Protein AF-A0A2N0T3A9-F1 (afdb_monomer_lite)

Radius of gyration: 25.99 Å; chains: 1; bounding box: 51×30×75 Å

pLDDT: mean 89.26, std 9.11, range [54.97, 98.19]

Organism: Bifidobacterium longum (NCBI:txid216816)

Foldseek 3Di:
DKFKWFWDQDPVRDIDTHTDDDDQDPVVVVVVCVVPVVCVVVVGIDIDDDHHDDDDPFAQCQPQDDFQWKWWKWDDDVWTDIWIWTFHAADPRSFFTKIFTFDKDFPADDQADPQFTWIAQDSDDPNRTDDDIDGGWGWTFDPPPPRFIWTDPDPPIIITTDDPVNRVGTDGGHPDD

Structure (mmCIF, N/CA/C/O backbone):
data_AF-A0A2N0T3A9-F1
#
_entry.id   AF-A0A2N0T3A9-F1
#
loop_
_atom_site.group_PDB
_atom_site.id
_atom_site.type_symbol
_atom_site.label_atom_id
_atom_site.label_alt_id
_atom_site.label_comp_id
_atom_site.label_asym_id
_atom_site.label_entity_id
_atom_site.label_seq_id
_atom_site.pdbx_PDB_ins_code
_atom_site.Cartn_x
_atom_site.Cartn_y
_atom_site.Cartn_z
_atom_site.occupancy
_atom_site.B_iso_or_equiv
_atom_site.auth_seq_id
_atom_site.auth_comp_id
_atom_site.auth_asym_id
_atom_site.auth_atom_id
_atom_site.pdbx_PDB_model_num
ATOM 1 N N . MET A 1 1 ? -20.231 7.088 22.293 1.00 81.81 1 MET A N 1
ATOM 2 C CA . MET A 1 1 ? -19.007 6.739 23.040 1.00 81.81 1 MET A CA 1
ATOM 3 C C . MET A 1 1 ? -19.416 5.944 24.268 1.00 81.81 1 MET A C 1
ATOM 5 O O . MET A 1 1 ? -20.449 6.286 24.835 1.00 81.81 1 MET A O 1
ATOM 9 N N . TYR A 1 2 ? -18.655 4.930 24.686 1.00 89.12 2 TYR A N 1
ATOM 10 C CA . TYR A 1 2 ? -18.872 4.321 25.998 1.00 89.12 2 TYR A CA 1
ATOM 11 C C . TYR A 1 2 ? -18.270 5.204 27.086 1.00 89.12 2 TYR A C 1
ATOM 13 O O . TYR A 1 2 ? -17.145 5.693 26.945 1.00 89.12 2 TYR A O 1
ATOM 21 N N . VAL A 1 3 ? -19.000 5.369 28.180 1.00 91.44 3 VAL A N 1
ATOM 22 C CA . VAL A 1 3 ? -18.564 6.090 29.372 1.00 91.44 3 VAL A CA 1
ATOM 23 C C . VAL A 1 3 ? -18.613 5.120 30.542 1.00 91.44 3 VAL A C 1
ATOM 25 O O . VAL A 1 3 ? -19.615 4.457 30.782 1.00 91.44 3 VAL A O 1
ATOM 28 N N . ILE A 1 4 ? -17.502 5.013 31.253 1.00 92.06 4 ILE A N 1
ATOM 29 C CA . ILE A 1 4 ? -17.444 4.360 32.552 1.00 92.06 4 ILE A CA 1
ATOM 30 C C . ILE A 1 4 ? -17.754 5.432 33.574 1.00 92.06 4 ILE A C 1
ATOM 32 O O . ILE A 1 4 ? -17.045 6.437 33.644 1.00 92.06 4 ILE A O 1
ATOM 36 N N . GLU A 1 5 ? -18.799 5.217 34.351 1.00 95.12 5 GLU A N 1
ATOM 37 C CA . GLU A 1 5 ? -19.199 6.097 35.435 1.00 95.12 5 GLU A CA 1
ATOM 38 C C . GLU A 1 5 ? -18.839 5.456 36.768 1.00 95.12 5 GLU A C 1
ATOM 40 O O . GLU A 1 5 ? -18.966 4.242 36.932 1.00 95.12 5 GLU A O 1
ATOM 45 N N . THR A 1 6 ? -18.397 6.282 37.710 1.00 95.19 6 THR A N 1
ATOM 46 C CA . THR A 1 6 ? -18.106 5.877 39.082 1.00 95.19 6 THR A CA 1
ATOM 47 C C . THR A 1 6 ? -19.160 6.410 40.037 1.00 95.19 6 THR A C 1
ATOM 49 O O . THR A 1 6 ? -19.693 7.512 39.852 1.00 95.19 6 THR A O 1
ATOM 52 N N . ARG A 1 7 ? -19.468 5.616 41.054 1.00 93.38 7 ARG A N 1
ATOM 53 C CA . ARG A 1 7 ? -20.412 5.947 42.109 1.00 93.38 7 ARG A CA 1
ATOM 54 C C . ARG A 1 7 ? -19.743 6.854 43.136 1.00 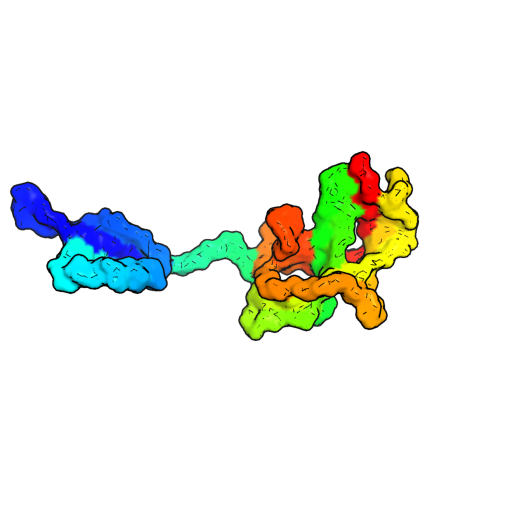93.38 7 ARG A C 1
ATOM 56 O O . ARG A 1 7 ? -18.676 6.549 43.657 1.00 93.38 7 ARG A O 1
ATOM 63 N N . ILE A 1 8 ? -20.386 7.972 43.458 1.00 91.56 8 ILE A N 1
ATOM 64 C CA . ILE A 1 8 ? -19.896 8.928 44.456 1.00 91.56 8 ILE A CA 1
ATOM 65 C C . ILE A 1 8 ? -21.023 9.256 45.430 1.00 91.56 8 ILE A C 1
ATOM 67 O O . ILE A 1 8 ? -22.142 9.570 45.021 1.00 91.56 8 ILE A O 1
ATOM 71 N N . LYS A 1 9 ? -20.718 9.218 46.731 1.00 89.81 9 LYS A N 1
ATOM 72 C CA . LYS A 1 9 ? -21.593 9.757 47.778 1.00 89.81 9 LYS A CA 1
ATOM 73 C C . LYS A 1 9 ? -21.249 11.219 48.033 1.00 89.81 9 LYS A C 1
ATOM 75 O O . LYS A 1 9 ? -20.102 11.558 48.315 1.00 89.81 9 LYS A O 1
ATOM 80 N N . THR A 1 10 ? -22.239 12.095 47.937 1.00 86.19 10 THR A N 1
ATOM 81 C CA . THR A 1 10 ? -22.084 13.517 48.252 1.00 86.19 10 THR A CA 1
ATOM 82 C C . THR A 1 10 ? -22.049 13.744 49.765 1.00 86.19 10 THR A C 1
ATOM 84 O O . THR A 1 10 ? -22.479 12.899 50.551 1.00 86.19 10 THR A O 1
ATOM 87 N N . ARG A 1 11 ? -21.632 14.946 50.191 1.00 84.12 11 ARG A N 1
ATOM 88 C CA . ARG A 1 11 ? -21.731 15.384 51.599 1.00 84.12 11 ARG A CA 1
ATOM 89 C C . ARG A 1 11 ? -23.167 15.355 52.146 1.00 84.12 11 ARG A C 1
ATOM 91 O O . ARG A 1 11 ? -23.356 15.214 53.343 1.00 84.12 11 ARG A O 1
ATOM 98 N N . SER A 1 12 ? -24.167 15.455 51.268 1.00 86.12 12 SER A N 1
ATOM 99 C CA . SER A 1 12 ? -25.595 15.331 51.594 1.00 86.12 12 SER A CA 1
ATOM 100 C C . SER A 1 12 ? -26.112 13.885 51.576 1.00 86.12 12 SER A C 1
ATOM 102 O O . SER A 1 12 ? -27.320 13.669 51.542 1.00 86.12 12 SER A O 1
ATOM 104 N N . ASN A 1 13 ? -25.209 12.897 51.567 1.00 87.44 13 ASN A N 1
ATOM 105 C CA . ASN A 1 13 ? -25.500 11.463 51.516 1.00 87.44 13 ASN A CA 1
ATOM 106 C C . ASN A 1 13 ? -26.323 11.018 50.287 1.00 87.44 13 ASN A C 1
ATOM 108 O O . ASN A 1 13 ? -26.965 9.969 50.300 1.00 87.44 13 ASN A O 1
ATOM 112 N N . LYS A 1 14 ? -26.300 11.802 49.201 1.00 90.25 14 LYS A N 1
ATOM 113 C CA . LYS A 1 14 ? -26.904 11.424 47.918 1.00 90.25 14 LYS A CA 1
ATOM 114 C C . LYS A 1 14 ? -25.890 10.650 47.088 1.00 90.25 14 LYS A C 1
ATOM 116 O O . LYS A 1 14 ? -24.711 10.994 47.067 1.00 90.25 14 LYS A O 1
ATOM 121 N N . THR A 1 15 ? -26.354 9.627 46.381 1.00 90.44 15 THR A N 1
ATOM 122 C CA . THR A 1 15 ? -25.515 8.880 45.438 1.00 90.44 15 THR A CA 1
ATOM 123 C C . THR A 1 15 ? -25.653 9.488 44.049 1.00 90.44 15 THR A C 1
ATOM 125 O O . THR A 1 15 ? -26.768 9.635 43.552 1.00 90.44 15 THR A O 1
ATOM 128 N N . ILE A 1 16 ? -24.528 9.831 43.428 1.00 91.94 16 ILE A N 1
ATOM 129 C CA . ILE A 1 16 ? -24.457 10.310 42.046 1.00 91.94 16 ILE A CA 1
ATOM 130 C C . ILE A 1 16 ? -23.478 9.459 41.242 1.00 91.94 16 ILE A C 1
ATOM 132 O O . ILE A 1 16 ? -22.568 8.842 41.796 1.00 91.94 16 ILE A O 1
ATOM 136 N 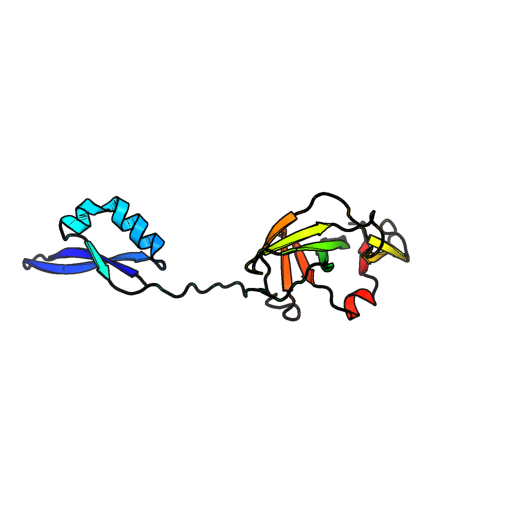N . TRP A 1 17 ? -23.670 9.447 39.927 1.00 92.81 17 TRP A N 1
ATOM 137 C CA . TRP A 1 17 ? -22.777 8.796 38.979 1.00 92.81 17 TRP A CA 1
ATOM 138 C C . TRP A 1 17 ? -22.014 9.863 38.213 1.00 92.81 17 TRP A C 1
ATOM 140 O O . TRP A 1 17 ? -22.625 10.763 37.636 1.00 92.81 17 TRP A O 1
ATOM 150 N N . MET A 1 18 ? -20.688 9.783 38.233 1.00 92.69 18 MET A N 1
ATOM 151 C CA . MET A 1 18 ? -19.829 10.738 37.541 1.00 92.69 18 MET A CA 1
ATOM 152 C C . MET A 1 18 ? -18.990 10.043 36.471 1.00 92.69 18 MET A C 1
ATOM 154 O O . MET A 1 18 ? -18.499 8.940 36.717 1.00 92.69 18 MET A O 1
ATOM 158 N N . PRO A 1 19 ? -18.774 10.675 35.304 1.00 92.62 19 PRO A N 1
ATOM 159 C CA . PRO A 1 19 ? -17.877 10.143 34.287 1.00 92.62 19 PRO A CA 1
ATOM 160 C C . PRO A 1 19 ? -16.469 9.944 34.855 1.00 92.62 19 PRO A C 1
ATOM 162 O O . PRO A 1 19 ? -15.881 10.867 35.411 1.00 92.62 19 PRO A O 1
ATOM 165 N N . TYR A 1 20 ? -15.927 8.743 34.695 1.00 92.00 20 TYR A N 1
ATOM 166 C CA . TYR A 1 20 ? -14.586 8.372 35.142 1.00 92.00 20 TYR A CA 1
ATOM 167 C C . TYR A 1 20 ? -13.637 8.161 33.960 1.00 92.00 20 TYR A C 1
ATOM 169 O O . TYR A 1 20 ? -12.551 8.736 33.914 1.00 92.00 20 TYR A O 1
ATOM 177 N N . LYS A 1 21 ? -14.046 7.351 32.977 1.00 92.12 21 LYS A N 1
ATOM 178 C CA . LYS A 1 21 ? -13.268 7.075 31.758 1.00 92.12 21 LYS A CA 1
ATOM 179 C C . LYS A 1 21 ? -14.171 6.950 30.547 1.00 92.12 21 LYS A C 1
ATOM 181 O O . LYS A 1 21 ? -15.345 6.629 30.672 1.00 92.12 21 LYS A O 1
ATOM 186 N N . GLN A 1 22 ? -13.609 7.167 29.365 1.00 90.50 22 GLN A N 1
ATOM 187 C CA . GLN A 1 22 ? -14.331 7.047 28.104 1.00 90.50 22 GLN A CA 1
ATOM 188 C C . GLN A 1 22 ? -13.596 6.106 27.155 1.00 90.50 22 GLN A C 1
ATOM 190 O O . GLN A 1 22 ? -12.368 6.124 27.068 1.00 90.50 22 GLN A O 1
ATOM 195 N N . TYR A 1 23 ? -14.357 5.297 26.424 1.00 88.94 23 TYR A N 1
ATOM 196 C CA . TYR A 1 23 ? -13.843 4.362 25.433 1.00 88.94 23 TYR A CA 1
ATOM 197 C C . TYR A 1 23 ? -14.663 4.449 24.152 1.00 88.94 23 TYR A C 1
ATOM 199 O O . TYR A 1 23 ? -15.892 4.466 24.158 1.00 88.94 23 TYR A O 1
ATOM 207 N N . ARG A 1 24 ? -13.970 4.478 2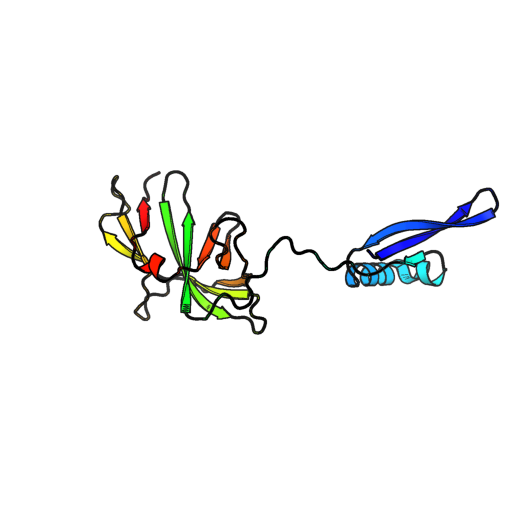3.013 1.00 81.38 24 ARG A N 1
ATOM 208 C CA . ARG A 1 24 ? -14.633 4.506 21.702 1.00 81.38 24 ARG A CA 1
ATOM 209 C C . ARG A 1 24 ? -15.140 3.131 21.265 1.00 81.38 24 ARG A C 1
ATOM 211 O O . ARG A 1 24 ? -16.133 3.063 20.550 1.00 81.38 24 ARG A O 1
ATOM 218 N N . THR A 1 25 ? -14.461 2.057 21.675 1.00 80.88 25 THR A N 1
ATOM 219 C CA . THR A 1 25 ? -14.680 0.689 21.179 1.00 80.88 25 THR A CA 1
ATOM 220 C C . THR A 1 25 ? -15.109 -0.268 22.287 1.00 80.88 25 THR A C 1
ATOM 222 O O . THR A 1 25 ? -14.705 -0.111 23.441 1.00 80.88 25 THR A O 1
ATOM 225 N N . THR A 1 26 ? -15.857 -1.307 21.911 1.00 84.50 26 THR A N 1
ATOM 226 C CA . THR A 1 26 ? -16.295 -2.385 22.811 1.00 84.50 26 THR A CA 1
ATOM 227 C C . THR A 1 26 ? -15.107 -3.123 23.427 1.00 84.50 26 THR A C 1
ATOM 229 O O . THR A 1 26 ? -15.035 -3.229 24.644 1.00 84.50 26 THR A O 1
ATOM 232 N N . ASN A 1 27 ? -14.085 -3.476 22.633 1.00 85.81 27 ASN A N 1
ATOM 233 C CA . ASN A 1 27 ? -12.860 -4.112 23.150 1.00 85.81 27 ASN A CA 1
ATOM 234 C C . ASN A 1 27 ? -12.160 -3.272 24.234 1.00 85.81 27 ASN A C 1
ATOM 236 O O . ASN A 1 27 ? -11.528 -3.816 25.138 1.00 85.81 27 ASN A O 1
ATOM 240 N N . GLY A 1 28 ? -12.228 -1.938 24.136 1.00 85.44 28 GLY A N 1
ATOM 241 C CA . GLY A 1 28 ? -11.675 -1.042 25.151 1.00 85.44 28 GLY A CA 1
ATOM 242 C C . GLY A 1 28 ? -12.396 -1.183 26.491 1.00 85.44 28 GLY A C 1
ATOM 243 O O . GLY A 1 28 ? -11.737 -1.281 27.527 1.00 85.44 28 GLY A O 1
ATOM 244 N N . ILE 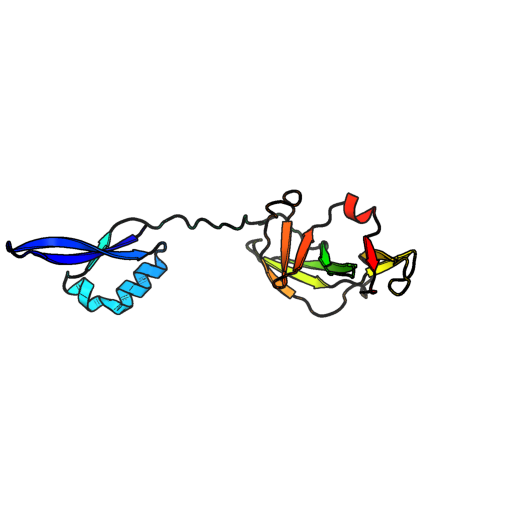A 1 29 ? -13.729 -1.261 26.449 1.00 90.88 29 ILE A N 1
ATOM 245 C CA . ILE A 1 29 ? -14.577 -1.506 27.620 1.00 90.88 29 ILE A CA 1
ATOM 246 C C . ILE A 1 29 ? -14.364 -2.907 28.177 1.00 90.88 29 ILE A C 1
ATOM 248 O O . ILE A 1 29 ? -14.104 -3.029 29.368 1.00 90.88 29 ILE A O 1
ATOM 252 N N . GLU A 1 30 ? -14.389 -3.946 27.344 1.00 90.62 30 GLU A N 1
ATOM 253 C CA . GLU A 1 30 ? -14.213 -5.333 27.791 1.00 90.62 30 GLU A CA 1
ATOM 254 C C . GLU A 1 30 ? -12.872 -5.528 28.510 1.00 90.62 30 GLU A C 1
ATOM 256 O O . GLU A 1 30 ? -12.806 -6.119 29.586 1.00 90.62 30 GLU A O 1
ATOM 261 N N . ASN A 1 31 ? -11.790 -4.964 27.964 1.00 92.88 31 ASN A N 1
ATOM 262 C CA . ASN A 1 31 ? -10.475 -5.009 28.602 1.00 92.88 31 ASN A CA 1
ATOM 263 C C . ASN A 1 31 ? -10.406 -4.196 29.899 1.00 92.88 31 ASN A C 1
ATOM 265 O O . ASN A 1 31 ? -9.553 -4.467 30.748 1.00 92.88 31 ASN A O 1
ATOM 269 N N . PHE A 1 32 ? -11.228 -3.157 30.044 1.00 93.19 32 PHE A N 1
ATOM 270 C CA . PHE A 1 32 ? -11.316 -2.404 31.287 1.00 93.19 32 PHE A CA 1
ATOM 271 C C . PHE A 1 32 ? -12.131 -3.165 32.337 1.00 93.19 32 PHE A C 1
ATOM 273 O O . PHE A 1 32 ? -11.663 -3.290 33.468 1.00 93.19 32 PHE A O 1
ATOM 280 N N . GLN A 1 33 ? -13.291 -3.706 31.953 1.00 91.62 33 GLN A N 1
ATOM 281 C CA . GLN A 1 33 ? -14.165 -4.518 32.802 1.00 91.62 33 GLN A CA 1
ATOM 282 C C . GLN A 1 33 ? -13.419 -5.725 33.357 1.00 91.62 33 GLN A C 1
ATOM 284 O O . GLN A 1 33 ? -13.355 -5.875 34.570 1.00 91.62 33 GLN A O 1
ATOM 289 N N . LYS A 1 34 ? -12.719 -6.486 32.506 1.00 93.81 34 LYS A N 1
ATOM 290 C CA . LYS A 1 34 ? -11.893 -7.626 32.944 1.00 93.81 34 LYS A CA 1
ATOM 291 C C . LYS A 1 34 ? -10.872 -7.253 34.022 1.00 93.81 34 LYS A C 1
ATOM 293 O O . LYS A 1 34 ? -10.642 -8.025 34.941 1.00 93.81 34 LYS A O 1
ATOM 298 N N . ARG A 1 35 ? -10.259 -6.068 33.921 1.00 94.12 35 ARG A N 1
ATOM 299 C CA . ARG A 1 35 ? -9.254 -5.593 34.889 1.00 94.12 35 ARG A CA 1
ATOM 300 C C . ARG A 1 35 ? -9.851 -5.058 36.190 1.00 94.12 35 ARG A C 1
ATOM 302 O O . ARG A 1 35 ? -9.151 -5.032 37.193 1.00 94.12 35 ARG A O 1
ATOM 309 N N . HIS A 1 36 ? -11.108 -4.623 36.172 1.00 94.50 36 HIS A N 1
ATOM 310 C CA . HIS A 1 36 ? -11.765 -3.963 37.304 1.00 94.50 36 HIS A CA 1
ATOM 311 C C . HIS A 1 36 ? -13.072 -4.651 37.694 1.00 94.50 36 HIS A C 1
ATOM 313 O O . HIS A 1 36 ? -13.964 -3.996 38.227 1.00 94.50 36 HIS A O 1
ATOM 319 N N . GLN A 1 37 ? -13.195 -5.954 37.425 1.00 94.56 37 GLN A N 1
ATOM 320 C CA . GLN A 1 37 ? -14.427 -6.719 37.633 1.00 94.56 37 GLN A CA 1
ATOM 321 C C . GLN A 1 37 ? -14.962 -6.532 39.059 1.00 94.56 37 GLN A C 1
ATOM 323 O O . GLN A 1 37 ? -16.133 -6.226 39.238 1.00 94.56 37 GLN A O 1
ATOM 328 N N . TYR A 1 38 ? -14.064 -6.537 40.049 1.00 94.44 38 TYR A N 1
ATOM 329 C CA . TYR A 1 38 ? -14.377 -6.293 41.458 1.00 94.44 38 TYR A CA 1
ATOM 330 C C . TYR A 1 38 ? -15.112 -4.964 41.731 1.00 94.44 38 TYR A C 1
ATOM 332 O O . TYR A 1 38 ? -15.956 -4.906 42.621 1.00 94.44 38 TYR A O 1
ATOM 340 N N . LEU A 1 39 ? -14.840 -3.894 40.972 1.00 93.00 39 LEU A N 1
ATOM 341 C CA . LEU A 1 39 ? -15.543 -2.610 41.115 1.00 93.00 39 LEU A CA 1
ATOM 342 C C . LEU A 1 39 ? -16.915 -2.614 40.434 1.00 93.00 39 LEU A C 1
ATOM 344 O O . LEU A 1 39 ? -17.818 -1.905 40.877 1.00 93.00 39 LEU A O 1
ATOM 348 N N . PHE A 1 40 ? -17.075 -3.389 39.360 1.00 92.12 40 PHE A N 1
ATOM 349 C CA . PHE A 1 40 ? -18.377 -3.587 38.722 1.00 92.12 40 PHE A CA 1
ATOM 350 C C . PHE A 1 40 ? -19.283 -4.452 39.604 1.00 92.12 40 PHE A C 1
ATOM 352 O O . PHE A 1 40 ? -20.431 -4.077 39.833 1.00 92.12 40 PHE A O 1
ATOM 359 N N . ASP A 1 41 ? -18.749 -5.532 40.178 1.00 93.12 41 ASP A N 1
ATOM 360 C CA . ASP A 1 41 ? -19.481 -6.430 41.080 1.00 93.12 41 ASP A CA 1
ATOM 361 C C . ASP A 1 41 ? -19.908 -5.714 42.374 1.00 93.12 41 ASP A C 1
ATOM 363 O O . ASP A 1 41 ? -21.022 -5.902 42.855 1.00 93.12 41 ASP A O 1
ATOM 367 N N . ALA A 1 42 ? -19.063 -4.820 42.904 1.00 92.44 42 ALA A N 1
ATOM 368 C CA . ALA A 1 42 ? -19.391 -3.968 44.052 1.00 92.44 42 ALA A CA 1
ATOM 369 C C . ALA A 1 42 ? -20.402 -2.842 43.731 1.00 92.44 42 ALA A C 1
ATOM 371 O O . ALA A 1 42 ? -20.808 -2.087 44.623 1.00 92.44 42 ALA A O 1
ATOM 372 N N . GLY A 1 43 ? -20.795 -2.688 42.461 1.00 91.06 43 GLY A N 1
ATOM 373 C CA . GLY A 1 43 ? -21.667 -1.609 42.001 1.00 91.06 43 GLY A CA 1
ATOM 374 C C . GLY A 1 43 ? -21.042 -0.216 42.136 1.00 91.06 43 GLY A C 1
ATOM 375 O O . GLY A 1 43 ? -21.776 0.765 42.264 1.00 91.06 43 GLY A O 1
ATOM 376 N N . GLU A 1 44 ? -19.708 -0.122 42.149 1.00 93.00 44 GLU A N 1
ATOM 377 C CA . GLU A 1 44 ? -18.965 1.146 42.171 1.00 93.00 44 GLU A CA 1
ATOM 378 C C . GLU A 1 44 ? -18.771 1.716 40.766 1.00 93.00 44 GLU A C 1
ATOM 380 O O . GLU A 1 44 ? -18.675 2.930 40.603 1.00 93.00 44 GLU A O 1
ATOM 385 N N . LEU A 1 45 ? -18.741 0.857 39.743 1.00 95.00 45 LEU A N 1
ATOM 386 C CA . LEU A 1 45 ? -18.637 1.258 38.345 1.00 95.00 45 LEU A CA 1
ATOM 387 C C . LEU A 1 45 ? -19.828 0.765 37.527 1.00 95.00 45 LEU A C 1
ATOM 389 O O . LEU A 1 45 ? -20.338 -0.335 37.732 1.00 95.00 45 LEU A O 1
ATOM 393 N N . ARG A 1 46 ? -20.221 1.556 36.529 1.00 93.56 46 ARG A N 1
ATOM 394 C CA . ARG A 1 46 ? -21.153 1.134 35.477 1.00 93.56 46 ARG A CA 1
ATOM 395 C C . ARG A 1 46 ? -20.710 1.647 34.117 1.00 93.56 46 ARG A C 1
ATOM 397 O O . ARG A 1 46 ? -19.980 2.632 34.027 1.00 93.56 46 ARG A O 1
ATOM 404 N N . VAL A 1 47 ? -21.157 0.979 33.058 1.00 91.88 47 VAL A N 1
ATOM 405 C CA . VAL A 1 47 ? -20.927 1.418 31.677 1.00 91.88 47 VAL A CA 1
ATOM 406 C C . VAL A 1 47 ? -22.222 1.993 31.120 1.00 91.88 47 VAL A C 1
ATOM 408 O O . VAL A 1 47 ? -23.269 1.356 31.200 1.00 91.88 47 VAL A O 1
ATOM 411 N N . THR A 1 48 ? -22.144 3.183 30.540 1.00 92.00 48 THR A N 1
ATOM 412 C CA . THR A 1 48 ? -23.232 3.842 29.816 1.00 92.00 48 THR A CA 1
ATOM 413 C C . THR A 1 48 ? -22.780 4.199 28.396 1.00 92.00 48 THR A C 1
ATOM 415 O O . THR A 1 48 ? -21.588 4.197 28.071 1.00 92.00 48 THR A O 1
ATOM 418 N N . GLY A 1 49 ? -23.740 4.491 27.518 1.00 87.31 49 GLY A N 1
ATOM 419 C CA . GLY A 1 49 ? -23.478 4.886 26.135 1.00 87.31 49 GLY A CA 1
ATOM 420 C C . GLY A 1 49 ? -23.277 3.719 25.164 1.00 87.31 49 GLY A C 1
ATOM 421 O O . GLY A 1 49 ? -23.449 2.553 25.504 1.00 87.31 49 GLY A O 1
ATOM 422 N N . ASN A 1 50 ? -22.930 4.067 23.924 1.00 82.94 50 ASN A N 1
ATOM 423 C CA . ASN A 1 50 ? -22.808 3.140 22.796 1.00 82.94 50 ASN A CA 1
ATOM 424 C C . ASN A 1 50 ? -21.450 3.291 22.102 1.00 82.94 50 ASN A C 1
ATOM 426 O O . ASN A 1 50 ? -20.851 4.376 22.127 1.00 82.94 50 ASN A O 1
ATOM 430 N N . ALA A 1 51 ? -20.996 2.227 21.433 1.00 75.12 51 ALA A N 1
ATOM 431 C CA . ALA A 1 51 ? -19.801 2.260 20.596 1.00 75.12 51 ALA A CA 1
ATOM 432 C C . ALA A 1 51 ? -19.882 3.414 19.588 1.00 75.12 51 ALA A C 1
ATOM 434 O O . ALA A 1 51 ? -20.912 3.625 18.946 1.00 75.12 51 ALA A O 1
ATOM 435 N N . GLU A 1 52 ? -18.795 4.169 19.440 1.00 68.56 52 GLU A N 1
ATOM 436 C CA . GLU A 1 52 ? -18.716 5.113 18.330 1.00 68.56 52 GLU A CA 1
ATOM 437 C C . GLU A 1 52 ? -18.292 4.385 17.060 1.00 68.56 52 GLU A C 1
ATOM 439 O O . GLU A 1 52 ? -17.327 3.611 17.102 1.00 68.56 52 GLU A O 1
ATOM 444 N N . PRO A 1 53 ? -18.943 4.655 15.913 1.00 62.28 53 PRO A N 1
ATOM 445 C CA . PRO A 1 53 ? -18.431 4.186 14.642 1.00 62.28 53 PRO A CA 1
ATOM 446 C C . PRO A 1 53 ? -17.020 4.744 14.465 1.00 62.28 53 PRO A C 1
ATOM 448 O O . PRO A 1 53 ? -16.777 5.952 14.535 1.00 62.28 53 PRO A O 1
ATOM 451 N N . ARG A 1 54 ? -16.060 3.838 14.276 1.00 59.06 54 ARG A N 1
ATOM 452 C CA . ARG A 1 54 ? -14.652 4.188 14.119 1.00 59.06 54 ARG A CA 1
ATOM 453 C C . ARG A 1 54 ? -14.499 5.055 12.868 1.00 59.06 54 ARG A C 1
ATOM 455 O O . ARG A 1 54 ? -14.494 4.538 11.756 1.00 59.06 54 ARG A O 1
ATOM 462 N N . ARG A 1 55 ? -14.338 6.370 13.036 1.00 55.12 55 ARG A N 1
ATOM 463 C CA . ARG A 1 55 ? -13.961 7.261 11.931 1.00 55.12 55 ARG A CA 1
ATOM 464 C C . ARG A 1 55 ? -12.510 6.978 11.555 1.00 55.12 55 ARG A C 1
ATOM 466 O O . ARG A 1 55 ? -11.578 7.373 12.251 1.00 55.12 55 ARG A O 1
ATOM 473 N N . SER A 1 56 ? -12.324 6.227 10.477 1.00 57.31 56 SER A N 1
ATOM 474 C CA . SER A 1 56 ? -11.037 6.125 9.801 1.00 57.31 56 SER A CA 1
ATOM 475 C C . SER A 1 56 ? -10.780 7.440 9.070 1.00 57.31 56 SER A C 1
ATOM 477 O O . SER A 1 56 ? -11.552 7.799 8.188 1.00 57.31 56 SER A O 1
ATOM 479 N N . HIS A 1 57 ? -9.704 8.152 9.411 1.00 61.69 57 HIS A N 1
ATOM 480 C CA . HIS A 1 57 ? -9.242 9.293 8.604 1.00 61.69 57 HIS A CA 1
ATOM 481 C C . HIS A 1 57 ? -8.688 8.849 7.240 1.00 61.69 57 HIS A C 1
ATOM 483 O O . HIS A 1 57 ? -8.552 9.657 6.329 1.00 61.69 57 HIS A O 1
ATOM 489 N N . ILE A 1 58 ? -8.395 7.556 7.098 1.00 63.56 58 ILE A N 1
ATOM 490 C CA . ILE A 1 58 ? -7.908 6.942 5.869 1.00 63.56 58 ILE A CA 1
ATOM 491 C C . ILE A 1 58 ? -9.107 6.389 5.098 1.00 63.56 58 ILE A C 1
ATOM 493 O O . ILE A 1 58 ? -9.831 5.524 5.605 1.00 63.56 58 ILE A O 1
ATOM 497 N N . LYS A 1 59 ? -9.306 6.855 3.866 1.00 75.06 59 LYS A N 1
ATOM 498 C CA . LYS A 1 59 ? -10.284 6.254 2.956 1.00 75.06 59 LYS A CA 1
ATOM 499 C C . LYS A 1 59 ? -9.767 4.888 2.502 1.00 75.06 59 LYS A C 1
ATOM 501 O O . LYS A 1 59 ? -8.635 4.775 2.032 1.00 75.06 59 LYS A O 1
ATOM 506 N N . SER A 1 60 ? -10.584 3.854 2.693 1.00 80.88 60 SER A N 1
ATOM 507 C CA . SER A 1 60 ? -10.268 2.494 2.247 1.00 80.88 60 SER A CA 1
ATOM 508 C C . SER A 1 60 ? -10.250 2.448 0.723 1.00 80.88 60 SER A C 1
ATOM 510 O O . SER A 1 60 ? -11.215 2.892 0.112 1.00 80.88 60 SER A O 1
ATOM 512 N N . GLY A 1 61 ? -9.186 1.905 0.127 1.00 79.75 61 GLY A N 1
ATOM 513 C CA . GLY A 1 61 ? -9.122 1.611 -1.311 1.00 79.75 61 GLY A CA 1
ATOM 514 C C . GLY A 1 61 ? -9.540 0.177 -1.642 1.00 79.75 61 GLY A C 1
ATOM 515 O O . GLY A 1 61 ? -9.050 -0.401 -2.608 1.00 79.75 61 GLY A O 1
ATOM 516 N N . GLU A 1 62 ? -10.382 -0.426 -0.802 1.00 86.31 62 GLU A N 1
ATOM 517 C CA . GLU A 1 62 ? -10.888 -1.786 -0.993 1.00 86.31 62 GLU A CA 1
ATOM 518 C C . GLU A 1 62 ? -11.522 -1.945 -2.383 1.00 86.31 62 GLU A C 1
ATOM 520 O O . GLU A 1 62 ? -12.324 -1.117 -2.808 1.00 86.31 62 GLU A O 1
ATOM 525 N N . GLY A 1 63 ? -11.106 -2.986 -3.110 1.00 85.94 63 GLY A N 1
ATOM 526 C CA . GLY A 1 63 ? -11.568 -3.261 -4.476 1.00 85.94 63 GLY A CA 1
ATOM 527 C C . GLY A 1 63 ? -10.953 -2.390 -5.581 1.00 85.94 63 GLY A C 1
ATOM 528 O O . GLY A 1 63 ? -11.274 -2.597 -6.748 1.00 85.94 63 GLY A O 1
ATOM 529 N N . MET A 1 64 ? -10.062 -1.442 -5.261 1.00 90.75 64 MET A N 1
ATOM 530 C CA . MET A 1 64 ? -9.474 -0.543 -6.270 1.00 90.75 64 MET A CA 1
ATOM 531 C C . MET A 1 64 ? -8.204 -1.082 -6.944 1.00 90.75 64 MET A C 1
ATOM 533 O O . MET A 1 64 ? -7.821 -0.582 -8.006 1.00 90.75 64 MET A O 1
ATOM 537 N N . LEU A 1 65 ? -7.557 -2.085 -6.342 1.00 94.94 65 LEU A N 1
ATOM 538 C CA . LEU A 1 65 ? -6.415 -2.787 -6.933 1.00 94.94 65 LEU A CA 1
ATOM 539 C C . LEU A 1 65 ? -6.800 -4.199 -7.380 1.00 94.94 65 LEU A C 1
ATOM 541 O O . LEU A 1 65 ? -7.666 -4.839 -6.780 1.00 94.94 65 LEU A O 1
ATOM 545 N N . ARG A 1 66 ? -6.101 -4.694 -8.398 1.00 95.94 66 ARG A N 1
ATOM 546 C CA . ARG A 1 66 ? -6.147 -6.060 -8.927 1.00 95.94 66 ARG A CA 1
ATOM 547 C C . ARG A 1 66 ? -4.735 -6.637 -8.989 1.00 95.94 66 ARG A C 1
ATOM 549 O O . ARG A 1 66 ? -3.757 -5.895 -9.003 1.00 95.94 66 ARG A O 1
ATOM 556 N N . VAL A 1 67 ? -4.632 -7.965 -9.008 1.00 96.88 67 VAL A N 1
ATOM 557 C CA . VAL A 1 67 ? -3.355 -8.634 -9.299 1.00 96.88 67 VAL A CA 1
ATOM 558 C C . VAL A 1 67 ? -2.914 -8.246 -10.713 1.00 96.88 67 VAL A C 1
ATOM 560 O O . VAL A 1 67 ? -3.746 -8.223 -11.618 1.00 96.88 67 VAL A O 1
ATOM 563 N N . GLY A 1 68 ? -1.638 -7.899 -10.871 1.00 96.19 68 GLY A N 1
ATOM 564 C CA . GLY A 1 68 ? -1.052 -7.361 -12.101 1.00 96.19 68 GLY A CA 1
ATOM 565 C C . GLY A 1 68 ? -1.071 -5.831 -12.209 1.00 96.19 68 GLY A C 1
ATOM 566 O O . GLY A 1 68 ? -0.412 -5.289 -13.089 1.00 96.19 68 GLY A O 1
ATOM 567 N N . ASP A 1 69 ? -1.767 -5.109 -11.318 1.00 97.25 69 ASP A N 1
ATOM 568 C CA . ASP A 1 69 ? -1.691 -3.641 -11.306 1.00 97.25 69 ASP A CA 1
ATOM 569 C C . ASP A 1 69 ? -0.262 -3.173 -10.980 1.00 97.25 69 ASP A C 1
ATOM 571 O O . ASP A 1 69 ? 0.375 -3.691 -10.055 1.00 97.25 69 ASP A O 1
ATOM 575 N N . ILE A 1 70 ? 0.205 -2.134 -11.682 1.00 97.62 70 ILE A N 1
ATOM 576 C CA . ILE A 1 70 ? 1.501 -1.496 -11.423 1.00 97.62 70 ILE A CA 1
ATOM 577 C C . ILE A 1 70 ? 1.319 -0.254 -10.552 1.00 97.62 70 ILE A C 1
ATOM 579 O O . ILE A 1 70 ? 0.436 0.579 -10.775 1.00 97.62 70 ILE A O 1
ATOM 583 N N . LEU A 1 71 ? 2.178 -0.130 -9.545 1.00 97.12 71 LEU A N 1
ATOM 584 C CA . LEU A 1 71 ? 2.260 1.004 -8.640 1.00 97.12 71 LEU A CA 1
ATOM 585 C C . LEU A 1 71 ? 3.584 1.740 -8.854 1.00 97.12 71 LEU A C 1
ATOM 587 O O . LEU A 1 71 ? 4.642 1.116 -8.925 1.00 97.12 71 LEU A O 1
ATOM 591 N N . HIS A 1 72 ? 3.528 3.067 -8.888 1.00 96.12 72 HIS A N 1
ATOM 592 C CA . HIS A 1 72 ? 4.673 3.955 -9.073 1.00 96.12 72 HIS A CA 1
ATOM 593 C C . HIS A 1 72 ? 4.927 4.786 -7.816 1.00 96.12 72 HIS A C 1
ATOM 595 O O . HIS A 1 72 ? 4.025 5.434 -7.283 1.00 96.12 72 HIS A O 1
ATOM 601 N N . GLU A 1 73 ? 6.169 4.758 -7.350 1.00 94.56 73 GLU A N 1
ATOM 602 C CA . GLU A 1 73 ? 6.707 5.604 -6.290 1.00 94.56 73 GLU A CA 1
ATOM 603 C C . GLU A 1 73 ? 7.785 6.507 -6.896 1.00 94.56 73 GLU A C 1
ATOM 605 O O . GLU A 1 73 ? 8.699 6.029 -7.569 1.00 94.56 73 GLU A O 1
ATOM 610 N N . SER A 1 74 ? 7.702 7.805 -6.615 1.00 91.81 74 SER A N 1
ATOM 611 C CA . SER A 1 74 ? 8.747 8.774 -6.940 1.00 91.81 74 SER A CA 1
ATOM 612 C C . SER A 1 74 ? 9.199 9.451 -5.653 1.00 91.81 74 SER A C 1
ATOM 614 O O . SER A 1 74 ? 8.364 9.864 -4.844 1.00 91.81 74 SER A O 1
ATOM 616 N N . TYR A 1 75 ? 10.508 9.513 -5.431 1.00 88.12 75 TYR A N 1
ATOM 617 C CA . TYR A 1 75 ? 11.092 10.151 -4.257 1.00 88.12 75 TYR A CA 1
ATOM 618 C C . TYR A 1 75 ? 12.485 10.704 -4.564 1.00 88.12 75 TYR A C 1
ATOM 620 O O . TYR A 1 75 ? 13.151 10.271 -5.502 1.00 88.12 75 TYR A O 1
ATOM 628 N N . GLY A 1 76 ? 12.935 11.632 -3.727 1.00 82.25 76 GLY A N 1
ATOM 629 C CA . GLY A 1 76 ? 14.227 12.300 -3.847 1.00 82.25 76 GLY A CA 1
ATOM 630 C C . GLY A 1 76 ? 14.069 13.793 -3.576 1.00 82.25 76 GLY A C 1
ATOM 631 O O . GLY A 1 76 ? 12.997 14.351 -3.809 1.00 82.25 76 GLY A O 1
ATOM 632 N N . TYR A 1 77 ? 15.085 14.397 -2.959 1.00 79.00 77 TYR A N 1
ATOM 633 C CA . TYR A 1 77 ? 15.079 15.821 -2.621 1.00 79.00 77 TYR A CA 1
ATOM 634 C C . TYR A 1 77 ? 15.777 16.632 -3.723 1.00 79.00 77 TYR A C 1
ATOM 636 O O . TYR A 1 77 ? 15.088 17.330 -4.460 1.00 79.00 77 TYR A O 1
ATOM 644 N N . GLY A 1 78 ? 17.104 16.485 -3.882 1.00 81.88 78 GLY A N 1
ATOM 645 C CA . GLY A 1 78 ? 17.854 16.976 -5.053 1.00 81.88 78 GLY A CA 1
ATOM 646 C C . GLY A 1 78 ? 17.810 16.014 -6.248 1.00 81.88 78 GLY A C 1
ATOM 647 O O . GLY A 1 78 ? 17.830 16.427 -7.404 1.00 81.88 78 GLY A O 1
ATOM 648 N N . MET A 1 79 ? 17.626 14.724 -5.966 1.00 89.19 79 MET A N 1
ATOM 649 C CA . MET A 1 79 ? 17.474 13.657 -6.958 1.00 89.19 79 MET A CA 1
ATOM 650 C C . MET A 1 79 ? 16.003 13.393 -7.314 1.00 89.19 79 MET A C 1
ATOM 652 O O . MET A 1 79 ? 15.091 13.714 -6.554 1.00 89.19 79 MET A O 1
ATOM 656 N N . THR A 1 80 ? 15.762 12.699 -8.428 1.00 90.88 80 THR A N 1
ATOM 657 C CA . THR A 1 80 ? 14.457 12.093 -8.746 1.00 90.88 80 THR A CA 1
ATOM 658 C C . THR A 1 80 ? 14.645 10.606 -9.004 1.00 90.88 80 THR A C 1
ATOM 660 O O . THR A 1 80 ? 15.204 10.222 -10.026 1.00 90.88 80 THR A O 1
ATOM 663 N N . ILE A 1 81 ? 14.168 9.761 -8.090 1.00 91.44 81 ILE A N 1
ATOM 664 C CA . ILE A 1 81 ? 14.279 8.304 -8.183 1.00 91.44 81 ILE A CA 1
ATOM 665 C C . ILE A 1 81 ? 12.889 7.707 -8.353 1.00 91.44 81 ILE A C 1
ATOM 667 O O . ILE A 1 81 ? 12.000 7.925 -7.527 1.00 91.44 81 ILE A O 1
ATOM 671 N N . ASN A 1 82 ? 12.723 6.886 -9.388 1.00 95.06 82 ASN A N 1
ATOM 672 C CA . ASN A 1 82 ? 11.487 6.158 -9.632 1.00 95.06 82 ASN A CA 1
ATOM 673 C C . ASN A 1 82 ? 11.638 4.685 -9.250 1.00 95.06 82 ASN A C 1
ATOM 675 O O . ASN A 1 82 ? 12.631 4.021 -9.581 1.00 95.06 82 ASN A O 1
ATOM 679 N N . LYS A 1 83 ? 10.624 4.166 -8.558 1.00 95.69 83 LYS A N 1
ATOM 680 C CA . LYS A 1 83 ? 10.449 2.747 -8.249 1.00 95.69 83 LYS A CA 1
ATOM 681 C C . LYS A 1 83 ? 9.076 2.287 -8.703 1.00 95.69 83 LYS A C 1
ATOM 683 O O . LYS A 1 83 ? 8.086 3.000 -8.548 1.00 95.69 83 LYS A O 1
ATOM 688 N N . PHE A 1 84 ? 9.032 1.065 -9.212 1.00 97.62 84 PHE A N 1
ATOM 689 C CA . PHE A 1 84 ? 7.809 0.433 -9.675 1.00 97.62 84 PHE A CA 1
ATOM 690 C C . PHE A 1 84 ? 7.590 -0.875 -8.925 1.00 97.62 84 PHE A C 1
ATOM 692 O O . PHE A 1 84 ? 8.541 -1.568 -8.551 1.00 97.62 84 PHE A O 1
ATOM 699 N N . TYR A 1 85 ? 6.327 -1.200 -8.691 1.00 98.06 85 TYR A N 1
ATOM 700 C CA . TYR A 1 85 ? 5.916 -2.411 -8.001 1.00 98.06 85 TYR A CA 1
ATOM 701 C C . TYR A 1 85 ? 4.720 -3.026 -8.714 1.00 98.06 85 TYR A C 1
ATOM 703 O O . TYR A 1 85 ? 3.827 -2.302 -9.134 1.00 98.06 85 TYR A O 1
ATOM 711 N N . GLU A 1 86 ? 4.657 -4.347 -8.778 1.00 97.94 86 GLU A N 1
ATOM 712 C CA . GLU A 1 86 ? 3.497 -5.081 -9.276 1.00 97.94 86 GLU A CA 1
ATOM 713 C C . GLU A 1 86 ? 2.722 -5.687 -8.102 1.00 97.94 86 GLU A C 1
ATOM 715 O O . GLU A 1 86 ? 3.304 -6.202 -7.140 1.00 97.94 86 GLU A O 1
ATOM 720 N N . VAL A 1 87 ? 1.393 -5.614 -8.153 1.00 98.06 87 VAL A N 1
ATOM 721 C CA . VAL A 1 87 ? 0.518 -6.285 -7.189 1.00 98.06 87 VAL A CA 1
ATOM 722 C C . VAL A 1 87 ? 0.479 -7.776 -7.513 1.00 98.06 87 VAL A C 1
ATOM 724 O O . VAL A 1 87 ? -0.144 -8.182 -8.487 1.00 98.06 87 VAL A O 1
ATOM 727 N N . ILE A 1 88 ? 1.081 -8.607 -6.663 1.00 97.62 88 ILE A N 1
ATOM 728 C CA . ILE A 1 88 ? 1.152 -10.062 -6.888 1.00 97.62 88 ILE A CA 1
ATOM 729 C C . ILE A 1 88 ? 0.084 -10.850 -6.119 1.00 97.62 88 ILE A C 1
ATOM 731 O O . ILE A 1 88 ? -0.193 -12.001 -6.436 1.00 97.62 88 ILE A O 1
ATOM 735 N N . ALA A 1 89 ? -0.518 -10.255 -5.085 1.00 97.88 89 ALA A N 1
ATOM 736 C CA . ALA A 1 89 ? -1.603 -10.885 -4.336 1.00 97.88 89 ALA A CA 1
ATOM 737 C C . ALA A 1 89 ? -2.480 -9.858 -3.615 1.00 97.88 89 ALA A C 1
ATOM 739 O O . ALA A 1 89 ? -2.024 -8.778 -3.231 1.00 97.88 89 ALA A O 1
ATOM 740 N N . LEU A 1 90 ? -3.726 -10.242 -3.350 1.00 97.38 90 LEU A N 1
ATOM 741 C CA . LEU A 1 90 ? -4.678 -9.491 -2.536 1.00 97.38 90 LEU A CA 1
ATOM 742 C C . LEU A 1 90 ? -5.121 -10.334 -1.340 1.00 97.38 90 LEU A C 1
ATOM 744 O O . LEU A 1 90 ? -5.250 -11.553 -1.429 1.00 97.38 90 LEU A O 1
ATOM 748 N N . SER A 1 91 ? -5.370 -9.681 -0.207 1.00 94.88 91 SER A N 1
ATOM 749 C CA . SER A 1 91 ? -6.050 -10.338 0.913 1.00 94.88 91 SER A CA 1
ATOM 750 C C . SER A 1 91 ? -7.488 -10.704 0.523 1.00 94.88 91 SER A C 1
ATOM 752 O O . SER A 1 91 ? -8.096 -9.957 -0.245 1.00 94.88 91 SER A O 1
ATOM 754 N N . PRO A 1 92 ? -8.089 -11.753 1.117 1.00 91.00 92 PRO A N 1
ATOM 755 C CA . PRO A 1 92 ? -9.487 -12.115 0.854 1.00 91.00 92 PRO A CA 1
ATOM 756 C C . PRO A 1 92 ? -10.471 -10.957 1.074 1.00 91.00 92 PRO A C 1
ATOM 758 O O . PRO A 1 92 ? -11.467 -10.838 0.378 1.00 91.00 92 PRO A O 1
ATOM 761 N N . SER A 1 93 ? -10.163 -10.066 2.023 1.00 88.69 93 SER A N 1
ATOM 762 C CA . SER A 1 93 ? -10.970 -8.872 2.301 1.00 88.69 93 SER A CA 1
ATOM 763 C C . SER A 1 93 ? -10.777 -7.713 1.316 1.00 88.69 93 SER A C 1
ATOM 765 O O . SER A 1 93 ? -11.401 -6.678 1.493 1.00 88.69 93 SER A O 1
ATOM 767 N N . GLY A 1 94 ? -9.826 -7.793 0.381 1.00 88.12 94 GLY A N 1
ATOM 768 C CA . GLY A 1 94 ? -9.484 -6.691 -0.527 1.00 88.12 94 GLY A CA 1
ATOM 769 C C . GLY A 1 94 ? -8.869 -5.449 0.138 1.00 88.12 94 GLY A C 1
ATOM 770 O O . GLY A 1 94 ? -8.661 -4.449 -0.538 1.00 88.12 94 GLY A O 1
ATOM 771 N N . LYS A 1 95 ? -8.568 -5.475 1.445 1.00 91.56 95 LYS A N 1
ATOM 772 C CA . LYS A 1 95 ? -8.054 -4.311 2.207 1.00 91.56 95 LYS A CA 1
ATOM 773 C C . LYS A 1 95 ? -6.540 -4.164 2.176 1.00 91.56 95 LYS A C 1
ATOM 775 O O . LYS A 1 95 ? -6.006 -3.075 2.407 1.00 91.56 95 LYS A O 1
ATOM 780 N N . THR A 1 96 ? -5.839 -5.268 1.963 1.00 95.62 96 THR A N 1
ATOM 781 C CA . THR A 1 96 ? -4.385 -5.294 1.843 1.00 95.62 96 THR A CA 1
ATOM 782 C C . THR A 1 96 ? -3.956 -6.065 0.604 1.00 95.62 96 THR A C 1
ATOM 784 O O . THR A 1 96 ? -4.688 -6.931 0.116 1.00 95.62 96 THR A O 1
ATOM 787 N N . CYS A 1 97 ? -2.761 -5.753 0.115 1.00 97.56 97 CYS A N 1
ATOM 788 C CA . CYS A 1 97 ? -2.100 -6.434 -0.984 1.00 97.56 97 CYS A CA 1
ATOM 789 C C . CYS A 1 97 ? -0.670 -6.853 -0.617 1.00 97.56 97 CYS A C 1
ATOM 791 O O . CYS A 1 97 ? -0.082 -6.384 0.365 1.00 97.56 97 CYS A O 1
ATOM 793 N N . THR A 1 98 ? -0.116 -7.747 -1.425 1.00 98.19 98 THR A N 1
ATOM 794 C CA . THR A 1 98 ? 1.320 -7.998 -1.513 1.00 98.19 98 THR A CA 1
ATOM 795 C C . THR A 1 98 ? 1.805 -7.395 -2.818 1.00 98.19 98 THR A C 1
ATOM 797 O O . THR A 1 98 ? 1.230 -7.666 -3.872 1.00 98.19 98 THR A O 1
ATOM 800 N N . ILE A 1 99 ? 2.856 -6.589 -2.738 1.00 98.19 99 ILE A N 1
ATOM 801 C CA . ILE A 1 99 ? 3.493 -5.969 -3.902 1.00 98.19 99 ILE A CA 1
ATOM 802 C C . ILE A 1 99 ? 4.913 -6.498 -4.040 1.00 98.19 99 ILE A C 1
ATOM 804 O O . ILE A 1 99 ? 5.563 -6.746 -3.025 1.00 98.19 99 ILE A O 1
ATOM 808 N N . GLN A 1 100 ? 5.418 -6.631 -5.256 1.00 97.81 100 GLN A N 1
ATOM 809 C CA . GLN A 1 100 ? 6.809 -6.992 -5.508 1.00 97.81 100 GLN A CA 1
ATOM 810 C C . GLN A 1 100 ? 7.465 -5.913 -6.366 1.00 97.81 100 GLN A C 1
ATOM 812 O O . GLN A 1 100 ? 6.822 -5.434 -7.299 1.00 97.81 100 GLN A O 1
ATOM 817 N N . PRO A 1 101 ? 8.693 -5.469 -6.049 1.00 97.69 101 PRO A N 1
ATOM 818 C CA . PRO A 1 101 ? 9.364 -4.498 -6.894 1.00 97.69 101 PRO A CA 1
ATOM 819 C C . PRO A 1 101 ? 9.641 -5.103 -8.271 1.00 97.69 101 PRO A C 1
ATOM 821 O O . PRO A 1 101 ? 9.962 -6.288 -8.394 1.00 97.69 101 PRO A O 1
ATOM 824 N N . ILE A 1 102 ? 9.502 -4.275 -9.299 1.00 97.94 102 ILE A N 1
ATOM 825 C CA . ILE A 1 102 ? 9.839 -4.630 -10.674 1.00 97.94 102 ILE A CA 1
ATOM 826 C C . ILE A 1 102 ? 10.932 -3.704 -11.190 1.00 97.94 102 ILE A C 1
ATOM 828 O O . ILE A 1 102 ? 11.112 -2.575 -10.719 1.00 97.94 102 ILE A O 1
ATOM 832 N N . ARG A 1 103 ? 11.703 -4.212 -12.143 1.00 96.75 103 ARG A N 1
ATOM 833 C CA . ARG A 1 103 ? 12.739 -3.466 -12.842 1.00 96.75 103 ARG A CA 1
ATOM 834 C C . ARG A 1 103 ? 12.123 -2.305 -13.612 1.00 96.75 103 ARG A C 1
ATOM 836 O O . ARG A 1 103 ? 10.928 -2.257 -13.902 1.00 96.75 103 ARG A O 1
ATOM 843 N N . LYS A 1 104 ? 12.990 -1.363 -13.945 1.00 94.44 104 LYS A N 1
ATOM 844 C CA . LYS A 1 104 ? 12.698 -0.252 -14.838 1.00 94.44 104 LYS A CA 1
ATOM 845 C C . LYS A 1 104 ? 13.636 -0.317 -16.027 1.00 94.44 104 LYS A C 1
ATOM 847 O O . LYS A 1 104 ? 14.768 -0.779 -15.889 1.00 94.44 104 LYS A O 1
ATOM 852 N N . ILE A 1 105 ? 13.155 0.161 -17.160 1.00 94.50 105 ILE A N 1
ATOM 853 C CA . ILE A 1 105 ? 13.895 0.248 -18.411 1.00 94.50 105 ILE A CA 1
ATOM 854 C C . ILE A 1 105 ? 14.172 1.721 -18.668 1.00 94.50 105 ILE A C 1
ATOM 856 O O . ILE A 1 105 ? 13.251 2.538 -18.630 1.00 94.50 105 ILE A O 1
ATOM 860 N N . THR A 1 106 ? 15.430 2.053 -18.939 1.00 94.38 106 THR A N 1
ATOM 861 C CA . THR A 1 106 ? 15.801 3.377 -19.438 1.00 94.38 106 THR A CA 1
ATOM 862 C C . THR A 1 106 ? 15.465 3.449 -20.918 1.00 94.38 106 THR A C 1
ATOM 864 O O . THR A 1 106 ? 16.011 2.691 -21.716 1.00 94.38 106 THR A O 1
ATOM 867 N N . ILE A 1 107 ? 14.566 4.357 -21.284 1.00 94.38 107 ILE A N 1
ATOM 868 C CA . ILE A 1 107 ? 14.152 4.562 -22.679 1.00 94.38 107 ILE A CA 1
ATOM 869 C C . ILE A 1 107 ? 14.911 5.713 -23.341 1.00 94.38 107 ILE A C 1
ATOM 871 O O . ILE A 1 107 ? 14.967 5.791 -24.567 1.00 94.38 107 ILE A O 1
ATOM 875 N N . LYS A 1 108 ? 15.507 6.607 -22.543 1.00 93.69 108 LYS A N 1
ATOM 876 C CA . LYS A 1 108 ? 16.269 7.759 -23.028 1.00 93.69 108 LYS A CA 1
ATOM 877 C C . LYS A 1 108 ? 17.215 8.291 -21.954 1.00 93.69 108 LYS A C 1
ATOM 879 O O . LYS A 1 108 ? 16.861 8.312 -20.779 1.00 93.69 108 LYS A O 1
ATOM 884 N N . GLY A 1 109 ? 18.370 8.800 -22.381 1.00 90.88 109 GLY A N 1
ATOM 885 C CA . GLY A 1 109 ? 19.336 9.471 -21.507 1.00 90.88 109 GLY A CA 1
ATOM 886 C C . GLY A 1 109 ? 20.101 8.522 -20.583 1.00 90.88 109 GLY A C 1
ATOM 887 O O . GLY A 1 109 ? 20.135 7.313 -20.804 1.00 90.88 109 GLY A O 1
ATOM 888 N N . ASP A 1 110 ? 20.719 9.098 -19.555 1.00 86.69 110 ASP A N 1
ATOM 889 C CA . ASP A 1 110 ? 21.527 8.396 -18.554 1.00 86.69 110 ASP A CA 1
ATOM 890 C C . ASP A 1 110 ? 21.258 9.014 -17.176 1.00 86.69 110 ASP A C 1
ATOM 892 O O . ASP A 1 110 ? 21.354 10.227 -16.999 1.00 86.69 110 ASP A O 1
ATOM 896 N N . ALA A 1 111 ? 20.906 8.184 -16.195 1.00 79.81 111 ALA A N 1
ATOM 897 C CA . ALA A 1 111 ? 20.557 8.630 -14.850 1.00 79.81 111 ALA A CA 1
ATOM 898 C C . ALA A 1 111 ? 21.730 9.294 -14.105 1.00 79.81 111 ALA A C 1
ATOM 900 O O . ALA A 1 111 ? 21.493 10.045 -13.158 1.00 79.81 111 ALA A O 1
ATOM 901 N N . TYR A 1 112 ? 22.968 9.037 -14.539 1.00 82.31 112 TYR A N 1
ATOM 902 C CA . TYR A 1 112 ? 24.193 9.631 -13.993 1.00 82.31 112 TYR A CA 1
ATOM 903 C C . TYR 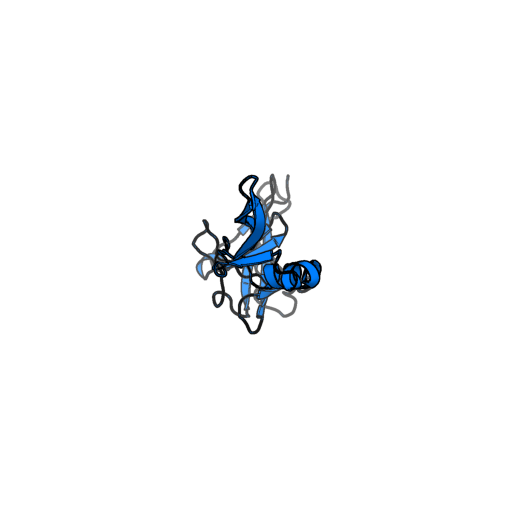A 1 112 ? 24.687 10.851 -14.787 1.00 82.31 112 TYR A C 1
ATOM 905 O O . TYR A 1 112 ? 25.716 11.437 -14.454 1.00 82.31 112 TYR A O 1
ATOM 913 N N . SER A 1 113 ? 23.959 11.251 -15.832 1.00 84.50 113 SER A N 1
ATOM 914 C CA . SER A 1 113 ? 24.220 12.471 -16.596 1.00 84.50 113 SER A CA 1
ATOM 915 C C . SER A 1 113 ? 23.536 13.682 -15.947 1.00 84.50 113 SER A C 1
ATOM 917 O O . SER A 1 113 ? 22.430 13.534 -15.426 1.00 84.50 113 SER A O 1
ATOM 919 N N . PRO A 1 114 ? 24.100 14.907 -16.048 1.00 80.50 114 PRO A N 1
ATOM 920 C CA . PRO A 1 114 ? 23.434 16.140 -15.603 1.00 80.50 114 PRO A CA 1
ATOM 921 C C . PRO A 1 114 ? 22.070 16.383 -16.266 1.00 80.50 114 PRO A C 1
ATOM 923 O O . PRO A 1 114 ? 21.255 17.140 -15.747 1.00 80.50 114 PRO A O 1
ATOM 926 N N . TYR A 1 115 ? 21.804 15.741 -17.404 1.00 83.62 115 TYR A N 1
ATOM 927 C CA . TYR A 1 115 ? 20.522 15.831 -18.105 1.00 83.62 115 TYR A CA 1
ATOM 928 C C . TYR A 1 115 ? 19.503 14.775 -17.650 1.00 83.62 115 TYR A C 1
ATOM 930 O O . TYR A 1 115 ? 18.331 14.878 -18.007 1.00 83.62 115 TYR A O 1
ATOM 938 N N . GLY A 1 116 ? 19.925 13.790 -16.853 1.00 90.50 116 GLY A N 1
ATOM 939 C CA . GLY A 1 116 ? 19.104 12.681 -16.381 1.00 90.50 116 GLY A CA 1
ATOM 940 C C . GLY A 1 116 ? 18.677 11.699 -17.477 1.00 90.50 116 GLY A C 1
ATOM 941 O O . GLY A 1 116 ? 19.195 11.669 -18.599 1.00 90.50 116 GLY A O 1
ATOM 942 N N . SER A 1 117 ? 17.698 10.875 -17.122 1.00 93.69 117 SER A N 1
ATOM 943 C CA . SER A 1 117 ? 17.117 9.834 -17.966 1.00 93.69 117 SER A CA 1
ATOM 944 C C . SER A 1 117 ? 15.594 9.831 -17.900 1.00 93.69 117 SER A C 1
ATOM 946 O O . SER A 1 117 ? 14.988 10.445 -17.024 1.00 93.69 117 SER A O 1
ATOM 948 N N . GLU A 1 118 ? 14.971 9.116 -18.828 1.00 95.81 118 GLU A N 1
ATOM 949 C CA . GLU A 1 118 ? 13.562 8.752 -18.767 1.00 95.81 118 GLU A CA 1
ATOM 950 C C . GLU A 1 118 ? 13.448 7.233 -18.605 1.00 95.81 118 GLU A C 1
ATOM 952 O O . GLU A 1 118 ? 14.061 6.467 -19.357 1.00 95.81 118 GLU A O 1
ATOM 957 N N . VAL A 1 119 ? 12.658 6.802 -17.620 1.00 96.12 119 VAL A N 1
ATOM 958 C CA . VAL A 1 119 ? 12.470 5.389 -17.270 1.00 96.12 119 VAL A CA 1
ATOM 959 C C . VAL A 1 119 ? 11.001 4.976 -17.318 1.00 96.12 119 VAL A C 1
ATOM 961 O O . VAL A 1 119 ? 10.108 5.783 -17.064 1.00 96.12 119 VAL A O 1
ATOM 964 N N . VAL A 1 120 ? 10.749 3.700 -17.599 1.00 96.69 120 VAL A N 1
ATOM 965 C CA . VAL A 1 120 ? 9.416 3.066 -17.589 1.00 96.69 120 VAL A CA 1
ATOM 966 C C . VAL A 1 120 ? 9.467 1.739 -16.821 1.00 96.69 120 VAL A C 1
ATOM 968 O O . VAL A 1 120 ? 10.551 1.162 -16.701 1.00 96.69 120 VAL A O 1
ATOM 971 N N . PRO A 1 121 ? 8.349 1.229 -16.271 1.00 97.31 121 PRO A N 1
ATOM 972 C CA . PRO A 1 121 ? 8.338 -0.097 -15.655 1.00 97.31 121 PRO A CA 1
ATOM 973 C C . PRO A 1 121 ? 8.612 -1.198 -16.690 1.00 97.31 121 PRO A C 1
ATOM 975 O O . PRO A 1 121 ? 8.087 -1.158 -17.800 1.00 97.31 121 PRO A O 1
ATOM 978 N N . GLN A 1 122 ? 9.382 -2.218 -16.310 1.00 95.88 122 GLN A N 1
ATOM 979 C CA . GLN A 1 122 ? 9.477 -3.460 -17.076 1.00 95.88 122 GLN A CA 1
ATOM 980 C C . GLN A 1 122 ? 8.243 -4.321 -16.777 1.00 95.88 122 GLN A C 1
ATOM 982 O O . GLN A 1 122 ? 8.143 -4.908 -15.701 1.00 95.88 122 GLN A O 1
ATOM 987 N N . THR A 1 123 ? 7.293 -4.386 -17.711 1.00 93.25 123 THR A N 1
ATOM 988 C CA . THR A 1 123 ? 6.026 -5.127 -17.544 1.00 93.25 123 THR A CA 1
ATOM 989 C C . THR A 1 123 ? 6.075 -6.558 -18.077 1.00 93.25 123 THR A C 1
ATOM 991 O O . THR A 1 123 ? 5.210 -7.367 -17.749 1.00 93.25 123 THR A O 1
ATOM 994 N N . GLU A 1 124 ? 7.090 -6.890 -18.873 1.00 90.25 124 GLU A N 1
ATOM 995 C CA . GLU A 1 124 ? 7.245 -8.188 -19.530 1.00 90.25 124 GLU A CA 1
ATOM 996 C C . GLU A 1 124 ? 8.539 -8.895 -19.104 1.00 90.25 124 GLU A C 1
ATOM 998 O O . GLU A 1 124 ? 9.480 -8.267 -18.615 1.00 90.25 124 GLU A O 1
ATOM 1003 N N . GLY A 1 125 ? 8.573 -10.215 -19.298 1.00 89.31 125 GLY A N 1
ATOM 1004 C CA . GLY A 1 125 ? 9.680 -11.079 -18.880 1.00 89.31 125 GLY A CA 1
ATOM 1005 C C . GLY A 1 125 ? 9.525 -11.608 -17.452 1.00 89.31 125 GLY A C 1
ATOM 1006 O O . GLY A 1 125 ? 8.929 -10.960 -16.589 1.00 89.31 125 GLY A O 1
ATOM 1007 N N . GLU A 1 126 ? 10.037 -12.816 -17.209 1.00 82.50 126 GLU A N 1
ATOM 1008 C CA . GLU A 1 126 ? 10.061 -13.433 -15.871 1.00 82.50 126 GLU A CA 1
ATOM 1009 C C . GLU A 1 126 ? 11.096 -12.768 -14.950 1.00 82.50 126 GLU A C 1
ATOM 1011 O O . GLU A 1 126 ? 10.928 -12.724 -13.733 1.00 82.50 126 GLU A O 1
ATOM 1016 N N . ASP A 1 127 ? 12.142 -12.181 -15.533 1.00 90.31 127 ASP A N 1
ATOM 1017 C CA . ASP A 1 127 ? 13.226 -11.482 -14.843 1.00 90.31 127 ASP A CA 1
ATOM 1018 C C . ASP A 1 127 ? 12.864 -10.049 -14.415 1.00 90.31 127 ASP A C 1
ATOM 1020 O O . ASP A 1 127 ? 13.677 -9.366 -13.776 1.00 90.31 127 ASP A O 1
ATOM 1024 N N . ARG A 1 128 ? 11.638 -9.597 -14.730 1.00 94.81 128 ARG A N 1
ATOM 1025 C CA . ARG A 1 128 ? 11.145 -8.261 -14.378 1.00 94.81 128 ARG A CA 1
ATOM 1026 C C . ARG A 1 128 ? 11.082 -8.040 -12.878 1.00 94.81 128 ARG A C 1
ATOM 1028 O O . ARG A 1 128 ? 11.262 -6.914 -12.426 1.00 94.81 128 ARG A O 1
ATOM 1035 N N . PHE A 1 129 ? 10.823 -9.082 -12.093 1.00 96.19 129 PHE A N 1
ATOM 1036 C CA . PHE A 1 129 ? 10.773 -8.957 -10.644 1.00 96.19 129 PHE A CA 1
ATOM 1037 C C . PHE A 1 129 ? 12.178 -8.745 -10.086 1.00 96.19 129 PHE A C 1
ATOM 1039 O O . PHE A 1 129 ? 13.113 -9.488 -10.385 1.00 96.19 129 PHE A O 1
ATOM 1046 N N . CYS A 1 130 ? 12.330 -7.730 -9.238 1.00 94.00 130 CYS A N 1
ATOM 1047 C CA . CYS A 1 130 ? 13.579 -7.465 -8.545 1.00 94.00 130 CYS A CA 1
ATOM 1048 C C . CYS A 1 130 ? 13.345 -7.364 -7.033 1.00 94.00 130 CYS A C 1
ATOM 1050 O O . CYS A 1 130 ? 12.569 -6.553 -6.536 1.00 94.00 130 CYS A O 1
ATOM 1052 N N . GLY A 1 131 ? 14.035 -8.214 -6.274 1.00 93.81 131 GLY A N 1
ATOM 1053 C CA . GLY A 1 131 ? 13.934 -8.247 -4.817 1.00 93.81 131 GLY A CA 1
ATOM 1054 C C . GLY A 1 131 ? 12.657 -8.889 -4.264 1.00 93.81 131 GLY A C 1
ATOM 1055 O O . GLY A 1 131 ? 11.834 -9.467 -4.977 1.00 93.81 131 GLY A O 1
ATOM 1056 N N . GLU A 1 132 ? 12.534 -8.797 -2.940 1.00 96.25 132 GLU A N 1
ATOM 1057 C CA . GLU A 1 132 ? 11.560 -9.558 -2.157 1.00 96.25 132 GLU A CA 1
ATOM 1058 C C . GLU A 1 132 ? 10.145 -8.945 -2.153 1.00 96.25 132 GLU A C 1
ATOM 1060 O O . GLU A 1 132 ? 9.989 -7.716 -2.059 1.00 96.25 132 GLU A O 1
ATOM 1065 N N . PRO A 1 133 ? 9.088 -9.782 -2.146 1.00 97.00 133 PRO A N 1
ATOM 1066 C CA . PRO A 1 133 ? 7.716 -9.331 -1.963 1.00 97.00 133 PRO A CA 1
ATOM 1067 C C . PRO A 1 133 ? 7.469 -8.628 -0.622 1.00 97.00 133 PRO A C 1
ATOM 1069 O O . PRO A 1 133 ? 7.828 -9.098 0.459 1.00 97.00 133 PRO A O 1
ATOM 1072 N N . ARG A 1 134 ? 6.720 -7.528 -0.672 1.00 96.88 134 ARG A N 1
ATOM 1073 C CA . ARG A 1 134 ? 6.272 -6.746 0.483 1.00 96.88 134 ARG A CA 1
ATOM 1074 C C . ARG A 1 134 ? 4.813 -7.065 0.789 1.00 96.88 134 ARG A C 1
ATOM 1076 O O . ARG A 1 134 ? 3.902 -6.575 0.124 1.00 96.88 134 ARG A O 1
ATOM 1083 N N . LYS A 1 135 ? 4.599 -7.887 1.815 1.00 96.81 135 LYS A N 1
ATOM 1084 C CA . LYS A 1 135 ? 3.281 -8.409 2.211 1.00 96.81 135 LYS A CA 1
ATOM 1085 C C . LYS A 1 135 ? 2.483 -7.415 3.062 1.00 96.81 135 LYS A C 1
ATOM 1087 O O . LYS A 1 135 ? 3.049 -6.582 3.768 1.00 96.81 135 LYS A O 1
ATOM 1092 N N . GLY A 1 136 ? 1.155 -7.546 3.031 1.00 94.69 136 GLY A N 1
ATOM 1093 C CA . GLY A 1 136 ? 0.246 -6.886 3.978 1.00 94.69 136 GLY A CA 1
ATOM 1094 C C . GLY A 1 136 ? 0.145 -5.364 3.836 1.00 94.69 136 GLY A C 1
ATOM 1095 O O . GLY A 1 136 ? -0.221 -4.678 4.793 1.00 94.69 136 GLY A O 1
ATOM 1096 N N . LYS A 1 137 ? 0.459 -4.812 2.663 1.00 95.81 137 LYS A N 1
ATOM 1097 C CA . LYS A 1 137 ? 0.372 -3.375 2.396 1.00 95.81 137 LYS A CA 1
ATOM 1098 C C . LYS A 1 137 ? -1.087 -2.937 2.341 1.00 95.81 137 LYS A C 1
ATOM 1100 O O . LYS A 1 137 ? -1.874 -3.486 1.581 1.00 95.81 137 LYS A O 1
ATOM 1105 N N . ARG A 1 138 ? -1.468 -1.965 3.173 1.00 94.31 138 ARG A N 1
ATOM 1106 C CA . ARG A 1 138 ? -2.841 -1.443 3.220 1.00 94.31 138 ARG A CA 1
ATOM 1107 C C . ARG A 1 138 ? -3.129 -0.584 1.995 1.00 94.31 138 ARG A C 1
ATOM 1109 O O . ARG A 1 138 ? -2.390 0.366 1.744 1.00 94.31 138 ARG A O 1
ATOM 1116 N N . ILE A 1 139 ? -4.238 -0.889 1.327 1.00 94.38 139 ILE A N 1
ATOM 1117 C CA . ILE A 1 139 ? -4.730 -0.154 0.164 1.00 94.38 139 ILE A CA 1
ATOM 1118 C C . ILE A 1 139 ? -5.538 1.050 0.648 1.00 94.38 139 ILE A C 1
ATOM 1120 O O . ILE A 1 139 ? -6.460 0.920 1.460 1.00 94.38 139 ILE A O 1
ATOM 1124 N N . GLN A 1 140 ? -5.160 2.234 0.187 1.00 92.50 140 GLN A N 1
ATOM 1125 C CA . GLN A 1 140 ? -5.711 3.513 0.630 1.00 92.50 140 GLN A CA 1
ATOM 1126 C C . GLN A 1 140 ? -6.064 4.369 -0.580 1.00 92.50 140 GLN A C 1
ATOM 1128 O O . GLN A 1 140 ? -5.517 4.163 -1.658 1.00 92.50 140 GLN A O 1
ATOM 1133 N N . ILE A 1 141 ? -6.968 5.330 -0.409 1.00 88.88 141 ILE A N 1
ATOM 1134 C CA . ILE A 1 141 ? -7.296 6.311 -1.450 1.00 88.88 141 ILE A CA 1
ATOM 1135 C C . ILE A 1 141 ? -6.607 7.625 -1.110 1.00 88.88 141 ILE A C 1
ATOM 1137 O O . ILE A 1 141 ? -6.791 8.155 -0.010 1.00 88.88 141 ILE A O 1
ATOM 1141 N N . GLY A 1 142 ? -5.827 8.149 -2.056 1.00 77.25 142 GLY A N 1
ATOM 1142 C CA . GLY A 1 142 ? -5.147 9.430 -1.912 1.00 77.25 142 GLY A CA 1
ATOM 1143 C C . GLY A 1 142 ? -6.154 10.561 -1.719 1.00 77.25 142 GLY A C 1
ATOM 1144 O O . GLY A 1 142 ? -7.124 10.681 -2.466 1.00 77.25 142 GLY A O 1
ATOM 1145 N N . THR A 1 143 ? -5.932 11.407 -0.716 1.00 68.50 143 THR A N 1
ATOM 1146 C CA . THR A 1 143 ? -6.813 12.547 -0.415 1.00 68.50 143 THR A CA 1
ATOM 1147 C C . THR A 1 143 ? -6.677 13.686 -1.423 1.00 68.50 143 THR A C 1
ATOM 1149 O O . THR A 1 143 ? -7.633 14.433 -1.604 1.00 68.50 143 THR A O 1
ATOM 1152 N N . TYR A 1 144 ? -5.514 13.808 -2.072 1.00 60.66 144 TYR A N 1
ATOM 1153 C CA . TYR A 1 144 ? -5.157 14.964 -2.905 1.00 60.66 144 TYR A CA 1
ATOM 1154 C C . TYR A 1 144 ? -4.801 14.590 -4.352 1.00 60.66 144 TYR A C 1
ATOM 1156 O O . TYR A 1 144 ? -5.245 15.250 -5.288 1.00 60.66 144 TYR A O 1
ATOM 1164 N N . ALA A 1 145 ? -4.055 13.502 -4.571 1.00 54.97 145 ALA A N 1
ATOM 1165 C CA . ALA A 1 145 ? -3.669 13.065 -5.912 1.00 54.97 145 ALA A CA 1
ATOM 1166 C C . ALA A 1 145 ? -4.765 12.196 -6.559 1.00 54.97 145 ALA A C 1
ATOM 1168 O O . ALA A 1 145 ? -4.811 10.981 -6.361 1.00 54.97 145 ALA A O 1
ATOM 1169 N N . LYS A 1 146 ? -5.653 12.829 -7.340 1.00 60.69 146 LYS A N 1
ATOM 1170 C CA . LYS A 1 146 ? -6.568 12.182 -8.311 1.00 60.69 146 LYS A CA 1
ATOM 1171 C C . LYS A 1 146 ? -7.469 11.058 -7.758 1.00 60.69 146 LYS A C 1
ATOM 1173 O O . LYS A 1 146 ? -7.950 10.240 -8.531 1.00 60.69 146 LYS A O 1
ATOM 1178 N N . ALA A 1 147 ? -7.687 10.999 -6.439 1.00 73.31 147 ALA A N 1
ATOM 1179 C CA . ALA A 1 147 ? -8.401 9.908 -5.762 1.00 73.31 147 ALA A CA 1
ATOM 1180 C C . ALA A 1 147 ? -7.905 8.498 -6.157 1.00 73.31 147 ALA A C 1
ATOM 1182 O O . ALA A 1 147 ? -8.680 7.543 -6.188 1.00 73.31 147 ALA A O 1
ATOM 1183 N N . ARG A 1 148 ? -6.609 8.362 -6.468 1.00 86.38 148 ARG A N 1
ATOM 1184 C CA . ARG A 1 148 ? -6.020 7.079 -6.865 1.00 86.38 148 ARG A CA 1
ATOM 1185 C C . ARG A 1 148 ? -5.774 6.187 -5.657 1.00 86.38 148 ARG A C 1
ATOM 1187 O O . ARG A 1 148 ? -5.472 6.664 -4.557 1.00 86.38 148 ARG A O 1
ATOM 1194 N N . ALA A 1 149 ? -5.869 4.883 -5.890 1.00 92.62 149 ALA A N 1
ATOM 1195 C CA . ALA A 1 149 ? -5.427 3.896 -4.923 1.00 92.62 149 ALA A CA 1
ATOM 1196 C C . ALA A 1 149 ? -3.905 3.972 -4.763 1.00 92.62 149 ALA A C 1
ATOM 1198 O O . ALA A 1 149 ? -3.171 4.109 -5.743 1.00 92.62 149 ALA A O 1
ATOM 1199 N N . TYR A 1 150 ? -3.433 3.873 -3.528 1.00 94.00 150 TYR A N 1
ATOM 1200 C CA . TYR A 1 150 ? -2.016 3.841 -3.210 1.00 94.00 150 TYR A CA 1
ATOM 1201 C C . TYR A 1 150 ? -1.738 2.918 -2.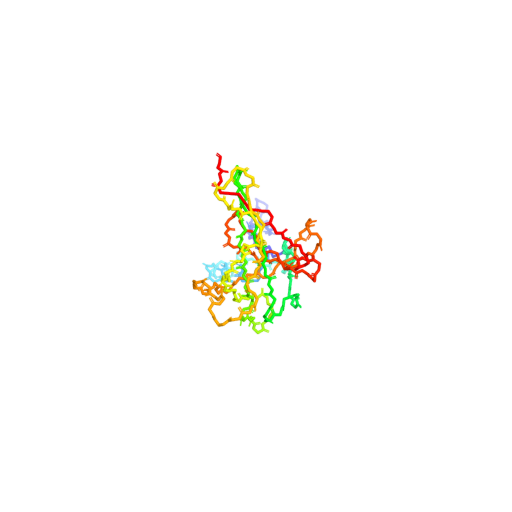030 1.00 94.00 150 TYR A C 1
ATOM 1203 O O . TYR A 1 150 ? -2.631 2.542 -1.259 1.00 94.00 150 TYR A O 1
ATOM 1211 N N . VAL A 1 151 ? -0.465 2.574 -1.879 1.00 94.88 151 VAL A N 1
ATOM 1212 C CA . VAL A 1 151 ? 0.055 1.847 -0.726 1.00 94.88 151 VAL A CA 1
ATOM 1213 C C . VAL A 1 151 ? 1.265 2.565 -0.157 1.00 94.88 151 VAL A C 1
ATOM 1215 O O . VAL A 1 151 ? 2.102 3.096 -0.883 1.00 94.88 151 VAL A O 1
ATOM 1218 N N . LYS A 1 152 ? 1.385 2.543 1.169 1.00 93.44 152 LYS A N 1
ATOM 1219 C CA . LYS A 1 152 ? 2.537 3.123 1.853 1.00 93.44 152 LYS A CA 1
ATOM 1220 C C . LYS A 1 152 ? 3.734 2.173 1.779 1.00 93.44 152 LYS A C 1
ATOM 1222 O O . LYS A 1 152 ? 3.704 1.042 2.291 1.00 93.44 152 LYS A O 1
ATOM 1227 N N . ILE A 1 153 ? 4.805 2.634 1.151 1.00 93.75 153 ILE A N 1
ATOM 1228 C CA . ILE A 1 153 ? 6.059 1.900 0.996 1.00 93.75 153 ILE A CA 1
ATOM 1229 C C . ILE A 1 153 ? 6.923 2.082 2.240 1.00 93.75 153 ILE A C 1
ATOM 1231 O O . ILE A 1 153 ? 7.361 1.079 2.813 1.00 93.75 153 ILE A O 1
ATOM 1235 N N . SER A 1 154 ? 7.094 3.331 2.680 1.00 88.50 154 SER A N 1
ATOM 1236 C CA . SER A 1 154 ? 7.874 3.745 3.853 1.00 88.50 154 SER A CA 1
ATOM 1237 C C . SER A 1 154 ? 7.204 4.931 4.569 1.00 88.50 154 SER A C 1
ATOM 1239 O O . SER A 1 154 ? 6.121 5.371 4.183 1.00 88.50 154 SER A O 1
ATOM 1241 N N . SER A 1 155 ? 7.828 5.474 5.619 1.00 83.75 155 SER A N 1
ATOM 1242 C CA . SER A 1 155 ? 7.320 6.683 6.289 1.00 83.75 155 SER A CA 1
ATOM 1243 C C . SER A 1 155 ? 7.167 7.871 5.331 1.00 83.75 155 SER A C 1
ATOM 1245 O O . SER A 1 155 ? 6.227 8.647 5.497 1.00 83.75 155 SER A O 1
ATOM 1247 N N . TYR A 1 156 ? 8.019 7.945 4.303 1.00 80.19 156 TYR A N 1
ATOM 1248 C CA . TYR A 1 156 ? 8.119 9.065 3.359 1.00 80.19 156 TYR A CA 1
ATOM 1249 C C . TYR A 1 156 ? 7.782 8.691 1.909 1.00 80.19 156 TYR A C 1
ATOM 1251 O O . TYR A 1 156 ? 7.905 9.527 1.024 1.00 80.19 156 TYR A O 1
ATOM 1259 N N . GLY A 1 157 ? 7.384 7.443 1.657 1.00 86.94 157 GLY A N 1
ATOM 1260 C CA . GLY A 1 157 ? 7.178 6.921 0.309 1.00 86.94 157 GLY A CA 1
ATOM 1261 C C . GLY A 1 157 ? 5.814 6.269 0.163 1.00 86.94 157 GLY A C 1
ATOM 1262 O O . GLY A 1 157 ? 5.487 5.337 0.907 1.00 86.94 157 GLY A O 1
ATOM 1263 N N . ASP A 1 158 ? 5.043 6.752 -0.805 1.00 92.56 158 ASP A N 1
ATOM 1264 C CA . ASP A 1 158 ? 3.740 6.227 -1.195 1.00 92.56 158 ASP A CA 1
ATOM 1265 C C . ASP A 1 158 ? 3.800 5.825 -2.678 1.00 92.56 158 ASP A C 1
ATOM 1267 O O . ASP A 1 158 ? 4.264 6.598 -3.515 1.00 92.56 158 ASP A O 1
ATOM 1271 N N . ALA A 1 159 ? 3.335 4.615 -3.002 1.00 94.94 159 ALA A N 1
ATOM 1272 C CA . ALA A 1 159 ? 3.256 4.122 -4.375 1.00 94.94 159 ALA A CA 1
ATOM 1273 C C . ALA A 1 159 ? 1.807 4.154 -4.862 1.00 94.94 159 ALA A C 1
ATOM 1275 O O . ALA A 1 159 ? 0.940 3.500 -4.271 1.00 94.94 159 ALA A O 1
ATOM 1276 N N . TYR A 1 160 ? 1.549 4.898 -5.934 1.00 95.06 160 TYR A N 1
ATOM 1277 C CA . TYR A 1 160 ? 0.220 5.111 -6.506 1.00 95.06 160 TYR A CA 1
ATOM 1278 C C . TYR A 1 160 ? -0.022 4.185 -7.690 1.00 95.06 160 TYR A C 1
ATOM 1280 O O . TYR A 1 160 ? 0.886 3.947 -8.481 1.00 95.06 160 TYR A O 1
ATOM 1288 N N . LYS A 1 161 ? -1.259 3.707 -7.848 1.00 95.25 161 LYS A N 1
ATOM 1289 C CA . LYS A 1 161 ? -1.667 2.953 -9.035 1.00 95.25 161 LYS A CA 1
ATOM 1290 C C . LYS A 1 161 ? -1.453 3.783 -10.303 1.00 95.25 161 LYS A C 1
ATOM 1292 O O . LYS A 1 161 ? -1.871 4.943 -10.363 1.00 95.25 161 LYS A O 1
ATOM 1297 N N . MET A 1 162 ? -0.799 3.169 -11.283 1.00 94.50 162 MET A N 1
ATOM 1298 C CA . MET A 1 162 ? -0.676 3.690 -12.639 1.00 94.50 162 MET A CA 1
ATOM 1299 C C . MET A 1 162 ? -1.969 3.419 -13.415 1.00 94.50 162 MET A C 1
ATOM 1301 O O . MET A 1 162 ? -2.541 2.333 -13.312 1.00 94.50 162 MET A O 1
ATOM 1305 N N . ASP A 1 163 ? -2.414 4.409 -14.187 1.00 91.81 163 ASP A N 1
ATOM 1306 C CA . ASP A 1 163 ? -3.491 4.257 -15.173 1.00 91.81 163 ASP A CA 1
ATOM 1307 C C . ASP A 1 163 ? -2.891 4.131 -16.586 1.00 91.81 163 ASP A C 1
ATOM 1309 O O . ASP A 1 163 ? -1.707 4.375 -16.773 1.00 91.81 163 ASP A O 1
ATOM 1313 N N . GLU A 1 164 ? -3.690 3.823 -17.609 1.00 89.81 164 GLU A N 1
ATOM 1314 C CA . GLU A 1 164 ? -3.217 3.658 -19.002 1.00 89.81 164 GLU A CA 1
ATOM 1315 C C . GLU A 1 164 ? -2.314 4.812 -19.481 1.00 89.81 164 GLU A C 1
ATOM 1317 O O . GLU A 1 164 ? -1.201 4.589 -19.948 1.00 89.81 164 GLU A O 1
ATOM 1322 N N . LYS A 1 165 ? -2.724 6.060 -19.226 1.00 89.69 165 LYS A N 1
ATOM 1323 C CA . LYS A 1 165 ? -1.956 7.272 -19.577 1.00 89.69 165 LYS A CA 1
ATOM 1324 C C . LYS A 1 165 ? -0.599 7.385 -18.880 1.00 89.69 165 LYS A C 1
ATOM 1326 O O . LYS A 1 165 ? 0.262 8.143 -19.312 1.00 89.69 165 LYS A O 1
ATOM 1331 N N . ASP A 1 166 ? -0.427 6.708 -17.748 1.00 91.88 166 ASP A N 1
ATOM 1332 C CA . ASP A 1 166 ? 0.842 6.685 -17.028 1.00 91.88 166 ASP A CA 1
ATOM 1333 C C . ASP A 1 166 ? 1.869 5.776 -17.723 1.00 91.88 166 ASP A C 1
ATOM 1335 O O . ASP A 1 166 ? 3.063 6.020 -17.585 1.00 91.88 166 ASP A O 1
ATOM 1339 N N . PHE A 1 167 ? 1.426 4.787 -18.507 1.00 91.69 167 PHE A N 1
ATOM 1340 C CA . PHE A 1 167 ? 2.304 3.920 -19.303 1.00 91.69 167 PHE A CA 1
ATOM 1341 C C . PHE A 1 167 ? 2.735 4.552 -20.633 1.00 91.69 167 PHE A C 1
ATOM 1343 O O . PHE A 1 167 ? 3.742 4.147 -21.202 1.00 91.69 167 PHE A O 1
ATOM 1350 N N . GLU A 1 168 ? 2.012 5.565 -21.117 1.00 89.81 168 GLU A N 1
ATOM 1351 C CA . GLU A 1 168 ? 2.330 6.280 -22.363 1.00 89.81 168 GLU A CA 1
ATOM 1352 C C . GLU A 1 168 ? 3.503 7.268 -22.218 1.00 89.81 168 GLU A C 1
ATOM 1354 O O . GLU A 1 168 ? 3.975 7.821 -23.211 1.00 89.81 168 GLU A O 1
ATOM 1359 N N . ARG A 1 169 ? 3.975 7.520 -20.989 1.00 91.06 169 ARG A N 1
ATOM 1360 C CA . ARG A 1 169 ? 5.019 8.510 -20.696 1.00 91.06 169 ARG A CA 1
ATOM 1361 C C . ARG A 1 169 ? 6.268 7.892 -20.076 1.00 91.06 169 ARG A C 1
ATOM 1363 O O . ARG A 1 169 ? 6.190 6.957 -19.284 1.00 91.06 169 ARG A O 1
ATOM 1370 N N . GLY A 1 170 ? 7.414 8.506 -20.362 1.00 93.25 170 GLY A N 1
ATOM 1371 C CA . GLY A 1 170 ? 8.641 8.314 -19.595 1.00 93.25 170 GLY A CA 1
ATOM 1372 C C . GLY A 1 170 ? 8.605 9.075 -18.268 1.00 93.25 170 GLY A C 1
ATOM 1373 O O . GLY A 1 170 ? 8.048 10.173 -18.173 1.00 93.25 170 GLY A O 1
ATOM 1374 N N . TYR A 1 171 ? 9.216 8.501 -17.236 1.00 94.69 171 TYR A N 1
ATOM 1375 C CA . TYR A 1 171 ? 9.403 9.151 -15.943 1.00 94.69 171 TYR A CA 1
ATOM 1376 C C . TYR A 1 171 ? 10.815 9.702 -15.839 1.00 94.69 171 TYR A C 1
ATOM 1378 O O . TYR A 1 171 ? 11.777 8.942 -15.919 1.00 94.69 171 TYR A O 1
ATOM 1386 N N . TYR A 1 172 ? 10.934 11.014 -15.640 1.00 94.12 172 TYR A N 1
ATOM 1387 C CA . TYR A 1 172 ? 12.231 11.649 -15.439 1.00 94.12 172 TYR A CA 1
ATOM 1388 C C . TYR A 1 172 ? 12.931 11.079 -14.204 1.00 94.12 172 TYR A C 1
ATOM 1390 O O . TYR A 1 172 ? 12.323 10.962 -13.137 1.00 94.12 172 TYR A O 1
ATOM 1398 N N . GLU A 1 173 ? 14.201 10.729 -14.356 1.00 93.38 173 GLU A N 1
ATOM 1399 C CA . GLU A 1 173 ? 15.045 10.154 -13.324 1.00 93.38 173 GLU A CA 1
ATOM 1400 C C . GLU A 1 173 ? 16.440 10.786 -13.348 1.00 93.38 173 GLU A C 1
ATOM 1402 O O . GLU A 1 173 ? 17.111 10.802 -14.380 1.00 93.38 173 GLU A O 1
ATOM 1407 N N . ASN A 1 174 ? 16.882 11.263 -12.186 1.00 92.06 174 ASN A N 1
ATOM 1408 C CA . ASN A 1 174 ? 18.189 11.876 -11.977 1.00 92.06 174 ASN A CA 1
ATOM 1409 C C . ASN A 1 174 ? 18.769 11.403 -10.643 1.00 92.06 174 ASN A C 1
ATOM 1411 O O . ASN A 1 174 ? 18.084 11.459 -9.617 1.00 92.06 174 ASN A O 1
ATOM 1415 N N . HIS A 1 175 ? 20.011 10.917 -10.668 1.00 87.94 175 HIS A N 1
ATOM 1416 C CA . HIS A 1 175 ? 20.719 10.416 -9.490 1.00 87.94 175 HIS A CA 1
ATOM 1417 C C . HIS A 1 175 ? 21.800 11.383 -8.978 1.00 87.94 175 HIS A C 1
ATOM 1419 O O . HIS A 1 175 ? 22.547 11.040 -8.066 1.00 87.94 175 HIS A O 1
ATOM 1425 N N . LEU A 1 176 ? 21.891 12.580 -9.549 1.00 82.25 176 LEU A N 1
ATOM 1426 C CA . LEU A 1 176 ? 22.765 13.646 -9.071 1.00 82.25 176 LEU A CA 1
ATOM 1427 C C . LEU A 1 176 ? 22.007 14.487 -8.032 1.00 82.25 176 LEU A C 1
ATOM 1429 O O . LEU A 1 176 ? 20.874 14.893 -8.296 1.00 82.25 176 LEU A O 1
ATOM 1433 N N . ASP A 1 177 ? 22.620 14.685 -6.864 1.00 69.50 177 ASP A N 1
ATOM 1434 C CA . ASP A 1 177 ? 22.120 15.512 -5.749 1.00 69.50 177 ASP A CA 1
ATOM 1435 C C . ASP A 1 177 ? 22.713 16.928 -5.799 1.00 69.50 177 ASP A C 1
ATOM 1437 O O . ASP A 1 177 ? 23.914 17.048 -6.147 1.00 69.50 177 ASP A O 1
#

Sequence (177 aa):
MYVIETRIKTRSNKTIWMPYKQYRTTNGIENFQKRHQYLFDAGELRVTGNAEPRRSHIKSGEGMLRVGDILHESYGYGMTINKFYEVIALSPSGKTCTIQPIRKITIKGDAYSPYGSEVVPQTEGEDRFCGEPRKGKRIQIGTYAKARAYVKISSYGDAYKMDEKDFERGYYENHLD

Secondary structure (DSSP, 8-state):
-EEEEEEEE-TTS-EEEEEEEEESSHHHHHHHHHHSHHHHHTTSEEEEE-PPP---SSPB-TTS--TT-EEEEEE-SSSBEEEEEEEEEE-TTSSEEEEEEE-EEEEEE-TTSTT-EEEEE--SSGGGB-S--EEEEEEEE-SSSTT-EEEE-SSS-EEEEPPHHHHTSPEEEB---